Protein AF-R9M3E5-F1 (afdb_monomer_lite)

Radius of gyration: 13.4 Å; chains: 1; bounding box: 32×20×35 Å

Secondary structure (DSSP, 8-state):
-HHHHHHHHIIIIIS---TTT--IIIIIHHHHHHHHT--HHHHHHHHHHHHHHHHH---HHHHHHHH-S---SPPPHHHHHHHHHHHHHHSS-HHHHHHH-GGGT-

Foldseek 3Di:
DVQLLVQLLCVQAVVVDALVPDDCLPRRLVVVCVVVVHDSVVSVVVLQVVLVVVVVPPPPVVCCFQAVDPDPDDDGSSVSSNSSSCCVPVVGHPVVCCVVPVSSHD

pLDDT: mean 88.26, std 10.4, range [53.44, 97.25]

Sequence (106 aa):
MSCAVTVMEKLLLEEKLSVYDIRVTKQIYPEVARQLGDSQANITRNIERAARRCWELKEKKMKEVVIGDPLEEIHTPKDIILYLAVYAHFGISYYEALRKFPECFG

Structure (mmCIF, N/CA/C/O backbone):
data_AF-R9M3E5-F1
#
_entry.id   AF-R9M3E5-F1
#
loop_
_atom_site.group_PDB
_atom_site.id
_atom_site.type_symbol
_atom_site.label_atom_id
_atom_site.label_alt_id
_atom_site.label_comp_id
_atom_site.label_asym_id
_atom_site.label_entity_id
_atom_site.label_seq_id
_atom_site.pdbx_PDB_ins_code
_atom_site.Cart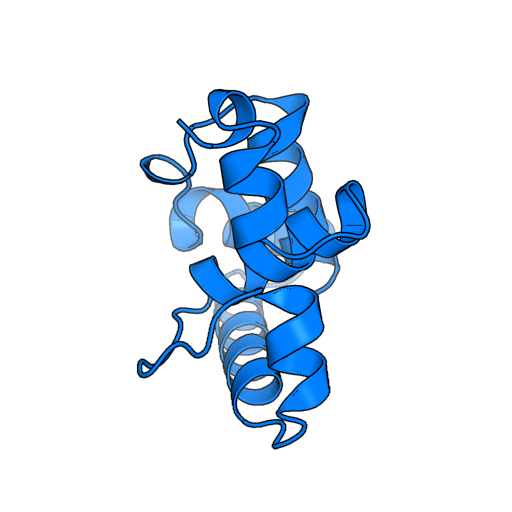n_x
_atom_site.Cartn_y
_atom_site.Cartn_z
_atom_site.occupancy
_atom_site.B_iso_or_equiv
_atom_site.auth_seq_id
_atom_site.auth_comp_id
_atom_site.auth_asym_id
_atom_site.auth_atom_id
_atom_site.pdbx_PDB_model_num
ATOM 1 N N . MET A 1 1 ? -0.252 -6.796 7.029 1.00 87.50 1 MET A N 1
ATOM 2 C CA . MET A 1 1 ? 0.386 -6.211 5.830 1.00 87.50 1 MET A CA 1
ATOM 3 C C . MET A 1 1 ? -0.226 -6.792 4.566 1.00 87.50 1 MET A C 1
ATOM 5 O O . MET A 1 1 ? -0.861 -6.028 3.867 1.00 87.50 1 MET A O 1
ATOM 9 N N . SER A 1 2 ? -0.156 -8.109 4.328 1.00 91.25 2 SER A N 1
ATOM 10 C CA . SER A 1 2 ? -0.774 -8.748 3.145 1.00 91.25 2 SER A CA 1
ATOM 11 C C . SER A 1 2 ? -2.244 -8.348 2.911 1.00 91.25 2 SER A C 1
ATOM 13 O O . SER A 1 2 ? -2.546 -7.856 1.836 1.00 91.25 2 SER A O 1
ATOM 15 N N . CYS A 1 3 ? -3.122 -8.382 3.925 1.00 94.25 3 CYS A N 1
ATOM 16 C CA . CYS A 1 3 ? -4.511 -7.919 3.748 1.00 94.25 3 CYS A CA 1
ATOM 17 C C . CYS A 1 3 ? -4.619 -6.445 3.313 1.00 94.25 3 CYS A C 1
ATOM 19 O O . CYS A 1 3 ? -5.469 -6.100 2.507 1.00 94.25 3 CYS A O 1
ATOM 21 N N . ALA A 1 4 ? -3.748 -5.567 3.821 1.00 96.38 4 ALA A N 1
ATOM 22 C CA . ALA A 1 4 ? -3.751 -4.155 3.435 1.00 96.38 4 ALA A CA 1
ATOM 23 C C . ALA A 1 4 ? -3.316 -3.961 1.975 1.00 96.38 4 ALA A C 1
ATOM 25 O O . ALA A 1 4 ? -3.860 -3.103 1.289 1.00 96.38 4 ALA A O 1
ATOM 26 N N . VAL A 1 5 ? -2.367 -4.783 1.515 1.00 96.06 5 VAL A N 1
ATOM 27 C CA . VAL A 1 5 ? -1.906 -4.832 0.123 1.00 96.06 5 VAL A CA 1
ATOM 28 C C . VAL A 1 5 ? -3.041 -5.271 -0.798 1.00 96.06 5 VAL A C 1
ATOM 30 O O . VAL A 1 5 ? -3.335 -4.565 -1.751 1.00 96.06 5 VAL A O 1
ATOM 33 N N . THR A 1 6 ? -3.751 -6.349 -0.459 1.00 96.62 6 THR A N 1
ATOM 34 C CA . THR A 1 6 ? -4.904 -6.825 -1.242 1.00 96.62 6 THR A CA 1
ATOM 35 C C . THR A 1 6 ? -6.030 -5.792 -1.309 1.00 96.62 6 THR A C 1
ATOM 37 O O . THR A 1 6 ? -6.623 -5.587 -2.362 1.00 96.62 6 THR A O 1
ATOM 40 N N . VAL A 1 7 ? -6.322 -5.094 -0.204 1.00 97.25 7 VAL A N 1
ATOM 41 C CA . VAL A 1 7 ? -7.335 -4.025 -0.220 1.00 97.25 7 VAL A CA 1
ATOM 42 C C . VAL A 1 7 ? -6.885 -2.855 -1.100 1.00 97.25 7 VAL A C 1
ATOM 44 O O . VAL A 1 7 ? -7.692 -2.333 -1.859 1.00 97.25 7 VAL A O 1
ATOM 47 N N . MET A 1 8 ? -5.614 -2.449 -1.035 1.00 96.88 8 MET A N 1
ATOM 48 C CA . MET A 1 8 ? -5.079 -1.399 -1.911 1.00 96.88 8 MET A CA 1
ATOM 49 C C . MET A 1 8 ? -5.147 -1.794 -3.387 1.00 96.88 8 MET A C 1
ATOM 51 O O . MET A 1 8 ? -5.590 -0.991 -4.200 1.00 96.88 8 MET A O 1
ATOM 55 N N . GLU A 1 9 ? -4.740 -3.018 -3.721 1.00 95.19 9 GLU A N 1
ATOM 56 C CA . GLU A 1 9 ? -4.804 -3.564 -5.078 1.00 95.19 9 GLU A CA 1
ATOM 57 C C . GLU A 1 9 ? -6.228 -3.486 -5.637 1.00 95.19 9 GLU A C 1
ATOM 59 O O . GLU A 1 9 ? -6.434 -2.935 -6.716 1.00 95.19 9 GLU A O 1
ATOM 64 N N . LYS A 1 10 ? -7.220 -3.935 -4.859 1.00 95.69 10 LYS A N 1
ATOM 65 C CA . LYS A 1 10 ? -8.637 -3.852 -5.228 1.00 95.69 10 LYS A CA 1
ATOM 66 C C . LYS A 1 10 ? -9.090 -2.415 -5.484 1.00 95.69 10 LYS A C 1
ATOM 68 O O . LYS A 1 10 ? -9.681 -2.134 -6.522 1.00 95.69 10 LYS A O 1
ATOM 73 N N . LEU A 1 11 ? -8.805 -1.499 -4.556 1.00 96.06 11 LEU A N 1
ATOM 74 C CA . LEU A 1 11 ? -9.207 -0.092 -4.679 1.00 96.06 11 LEU A CA 1
ATOM 75 C C . LEU A 1 11 ? -8.601 0.563 -5.927 1.00 96.06 11 LEU A C 1
ATOM 77 O O . LEU A 1 11 ? -9.276 1.313 -6.627 1.00 96.06 11 LEU A O 1
ATOM 81 N N . LEU A 1 12 ? -7.333 0.268 -6.202 1.00 94.00 12 LEU A N 1
ATOM 82 C CA . LEU A 1 12 ? -6.586 0.878 -7.292 1.00 94.00 12 LEU A CA 1
ATOM 83 C C . LEU A 1 12 ? -6.942 0.279 -8.659 1.00 94.00 12 LEU A C 1
ATOM 85 O O . LEU A 1 12 ? -7.175 1.011 -9.612 1.00 94.00 12 LEU A O 1
ATOM 89 N N . LEU A 1 13 ? -6.973 -1.049 -8.772 1.00 89.38 13 LEU A N 1
ATOM 90 C CA . LEU A 1 13 ? -6.973 -1.734 -10.069 1.00 89.38 13 LEU A CA 1
ATOM 91 C C . LEU A 1 13 ? -8.353 -2.255 -10.472 1.00 89.38 13 LEU A C 1
ATOM 93 O O . LEU A 1 13 ? -8.689 -2.247 -11.656 1.00 89.38 13 LEU A O 1
ATOM 97 N N . GLU A 1 14 ? -9.172 -2.664 -9.502 1.00 90.88 14 GLU A N 1
ATOM 98 C CA . GLU A 1 14 ? -10.543 -3.114 -9.765 1.00 90.88 14 GLU A CA 1
ATOM 99 C C . GLU A 1 14 ? -11.528 -1.945 -9.696 1.00 90.88 14 GLU A C 1
ATOM 101 O O . GLU A 1 14 ? -12.319 -1.736 -10.616 1.00 90.88 14 GLU A O 1
ATOM 106 N N . GLU A 1 15 ? -11.463 -1.157 -8.619 1.00 93.50 15 GLU A N 1
ATOM 107 C CA . GLU A 1 15 ? -12.364 -0.018 -8.393 1.00 93.50 15 GLU A CA 1
ATOM 108 C C . GLU A 1 15 ? -11.892 1.263 -9.093 1.00 93.50 15 GLU A C 1
ATOM 110 O O . GLU A 1 15 ? -12.659 2.222 -9.181 1.00 93.50 15 GLU A O 1
ATOM 115 N N . LYS A 1 16 ? -10.666 1.261 -9.639 1.00 91.56 16 LYS A N 1
ATOM 116 C CA . LYS A 1 16 ? -10.074 2.366 -10.412 1.00 91.56 16 LYS A CA 1
ATOM 117 C C . LYS A 1 16 ? -10.105 3.698 -9.669 1.00 91.56 16 LYS A C 1
ATOM 119 O O . LYS A 1 16 ? -10.334 4.749 -10.266 1.00 91.56 16 LYS A O 1
ATOM 124 N N . LEU A 1 17 ? -9.911 3.650 -8.353 1.00 94.38 17 LEU A N 1
ATOM 125 C CA . LEU A 1 17 ? -9.742 4.858 -7.565 1.00 94.38 17 LEU A CA 1
ATOM 126 C C . LEU A 1 17 ? -8.346 5.417 -7.797 1.00 94.38 17 LEU A C 1
ATOM 128 O O . LEU A 1 17 ? -7.356 4.691 -7.701 1.00 94.38 17 LEU A O 1
ATOM 132 N N . SER A 1 18 ? -8.283 6.730 -8.006 1.00 91.81 18 SER A N 1
ATOM 133 C CA . SER A 1 18 ? -7.022 7.455 -8.051 1.00 91.81 18 SER A CA 1
ATOM 134 C C . SER A 1 18 ? -6.202 7.173 -6.795 1.00 91.81 18 SER A C 1
ATOM 136 O O . SER A 1 18 ? -6.723 7.192 -5.668 1.00 91.81 18 SER A O 1
ATOM 138 N N . VAL A 1 19 ? -4.888 6.989 -6.957 1.00 90.19 19 VAL A N 1
ATOM 139 C CA . VAL A 1 19 ? -3.969 6.839 -5.818 1.00 90.19 19 VAL A CA 1
ATOM 140 C C . VAL A 1 19 ? -4.120 8.015 -4.856 1.00 90.19 19 VAL A C 1
ATOM 142 O O . VAL A 1 19 ? -4.007 7.832 -3.641 1.00 90.19 19 VAL A O 1
ATOM 145 N N . TYR A 1 20 ? -4.398 9.219 -5.361 1.00 89.75 20 TYR A N 1
ATOM 146 C CA . TYR A 1 20 ? -4.553 10.429 -4.552 1.00 89.75 20 TYR A CA 1
ATOM 147 C C . TYR A 1 20 ? -5.798 10.391 -3.657 1.00 89.75 20 TYR A C 1
ATOM 149 O O . TYR A 1 20 ? -5.746 10.880 -2.523 1.00 89.75 20 TYR A O 1
ATOM 157 N N . ASP A 1 21 ? -6.861 9.723 -4.100 1.00 92.75 21 ASP A N 1
ATOM 158 C CA . ASP A 1 21 ? -8.130 9.630 -3.374 1.00 92.75 21 ASP A CA 1
ATOM 159 C C . ASP A 1 21 ? -8.137 8.529 -2.309 1.00 92.75 21 ASP A C 1
ATOM 161 O O . ASP A 1 21 ? -8.893 8.605 -1.334 1.00 92.75 21 ASP A O 1
ATOM 165 N N . ILE A 1 22 ? -7.253 7.534 -2.427 1.00 94.06 22 ILE A N 1
ATOM 166 C CA . ILE A 1 22 ? -7.168 6.440 -1.457 1.00 94.06 22 ILE A CA 1
ATOM 167 C C . ILE A 1 22 ? -6.597 6.941 -0.124 1.00 94.06 22 ILE A C 1
ATOM 169 O O . ILE A 1 22 ? -5.435 7.357 -0.008 1.00 94.06 22 ILE A O 1
ATOM 173 N N . ARG A 1 23 ? -7.400 6.834 0.938 1.00 94.50 23 ARG A N 1
ATOM 174 C CA . ARG A 1 23 ? -7.018 7.179 2.315 1.00 94.50 23 ARG A CA 1
ATOM 175 C C . ARG A 1 23 ? -6.939 5.925 3.178 1.00 94.50 23 ARG A C 1
ATOM 177 O O . ARG A 1 23 ? -7.962 5.358 3.566 1.00 94.50 23 ARG A O 1
ATOM 184 N N . VAL A 1 24 ? -5.721 5.543 3.575 1.00 92.88 24 VAL A N 1
ATOM 185 C CA . VAL A 1 24 ? -5.470 4.336 4.392 1.00 92.88 24 VAL A CA 1
ATOM 186 C C . VAL A 1 24 ? -6.310 4.291 5.673 1.00 92.88 24 VAL A C 1
ATOM 188 O O . VAL A 1 24 ? -6.857 3.249 6.013 1.00 92.88 24 VAL A O 1
ATOM 191 N N . THR A 1 25 ? -6.500 5.430 6.342 1.00 93.44 25 THR A N 1
ATOM 192 C CA . THR A 1 25 ? -7.254 5.528 7.602 1.00 93.44 25 THR A CA 1
ATOM 193 C C . THR A 1 25 ? -8.767 5.397 7.438 1.00 93.44 25 THR A C 1
ATOM 195 O O . THR A 1 25 ? -9.459 5.145 8.425 1.00 93.44 25 THR A O 1
ATOM 198 N N . LYS A 1 26 ? -9.293 5.588 6.222 1.00 93.88 26 LYS A N 1
ATOM 199 C CA . LYS A 1 26 ? -10.734 5.585 5.933 1.00 93.88 26 LYS A CA 1
ATOM 200 C C . LYS A 1 26 ? -11.191 4.347 5.177 1.00 93.88 26 LYS A C 1
ATOM 202 O O . LYS A 1 26 ? -12.307 3.905 5.408 1.00 93.88 26 LYS A O 1
ATOM 207 N N . GLN A 1 27 ? -10.346 3.800 4.309 1.00 95.38 27 GLN A N 1
ATOM 208 C CA . GLN A 1 27 ? -10.714 2.673 3.450 1.00 95.38 27 GLN A CA 1
ATOM 209 C C . GLN A 1 27 ? -9.965 1.399 3.844 1.00 95.38 27 GLN A C 1
ATOM 211 O O . GLN A 1 27 ? -10.585 0.364 4.046 1.00 95.38 27 GLN A O 1
ATOM 216 N N . ILE A 1 28 ? -8.645 1.471 4.040 1.00 96.31 28 ILE A N 1
ATOM 217 C CA . ILE A 1 28 ? -7.827 0.263 4.221 1.00 96.31 28 ILE A CA 1
ATOM 218 C C . ILE A 1 28 ? -7.877 -0.252 5.664 1.00 96.31 28 ILE A C 1
ATOM 220 O O . ILE A 1 28 ? -8.197 -1.415 5.890 1.00 96.31 28 ILE A O 1
ATOM 224 N N . TYR A 1 29 ? -7.57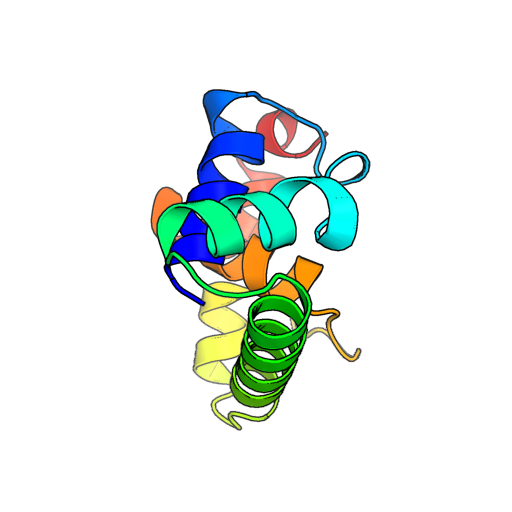7 0.581 6.665 1.00 96.19 29 TYR A N 1
ATOM 225 C CA . TYR A 1 29 ? -7.516 0.123 8.060 1.00 96.19 29 TYR A CA 1
ATOM 226 C C . TYR A 1 29 ? -8.859 -0.402 8.586 1.00 96.19 29 TYR A C 1
ATOM 228 O O . TYR A 1 29 ? -8.841 -1.454 9.230 1.00 96.19 29 TYR A O 1
ATOM 236 N N . PRO A 1 30 ? -10.010 0.254 8.323 1.00 96.94 30 PRO A N 1
ATOM 237 C CA . PRO A 1 30 ? -11.307 -0.284 8.729 1.00 96.94 30 PRO A CA 1
ATOM 238 C C . PRO A 1 30 ? -11.632 -1.619 8.053 1.00 96.94 30 PRO A C 1
ATOM 240 O O . PRO A 1 30 ? -12.098 -2.540 8.719 1.00 96.94 30 PRO A O 1
ATOM 243 N N . GLU A 1 31 ? -11.342 -1.755 6.757 1.00 96.94 31 GLU A N 1
ATOM 244 C CA . GLU A 1 31 ? -11.637 -2.982 6.017 1.00 96.94 31 GLU A CA 1
ATOM 245 C C . GLU A 1 31 ? -10.763 -4.153 6.482 1.00 96.94 31 GLU A C 1
ATOM 247 O O . GLU A 1 31 ? -11.266 -5.247 6.729 1.00 96.94 31 GLU A O 1
ATOM 252 N N . VAL A 1 32 ? -9.469 -3.921 6.715 1.00 97.06 32 VAL A N 1
ATOM 253 C CA . VAL A 1 32 ? -8.573 -4.946 7.273 1.00 97.06 32 VAL A CA 1
ATOM 254 C C . VAL A 1 32 ? -8.994 -5.343 8.694 1.00 97.06 32 VAL A C 1
ATOM 256 O O . VAL A 1 32 ? -8.957 -6.524 9.033 1.00 97.06 32 VAL A O 1
ATOM 259 N N . ALA A 1 33 ? -9.424 -4.387 9.524 1.00 97.12 33 ALA A N 1
ATOM 260 C CA . ALA A 1 33 ? -9.957 -4.665 10.861 1.00 97.12 33 ALA A CA 1
ATOM 261 C C . ALA A 1 33 ? -11.205 -5.549 10.808 1.00 97.12 33 ALA A C 1
ATOM 263 O O . ALA A 1 33 ? -11.288 -6.542 11.532 1.00 97.12 33 ALA A O 1
ATOM 264 N N . ARG A 1 34 ? -12.122 -5.249 9.884 1.00 96.62 34 ARG A N 1
ATOM 265 C CA . ARG A 1 34 ? -13.317 -6.056 9.629 1.00 96.62 34 ARG A CA 1
ATOM 266 C C . ARG A 1 34 ? -12.968 -7.476 9.172 1.00 96.62 34 ARG A C 1
ATOM 268 O O . ARG A 1 34 ? -13.552 -8.425 9.684 1.00 96.62 34 ARG A O 1
ATOM 275 N N . GLN A 1 35 ? -12.026 -7.631 8.240 1.00 95.69 35 GLN A N 1
ATOM 276 C CA . GLN A 1 35 ? -11.610 -8.941 7.717 1.00 95.69 35 GLN A CA 1
ATOM 277 C C . GLN A 1 35 ? -10.936 -9.822 8.776 1.00 95.69 35 GLN A C 1
ATOM 279 O O . GLN A 1 35 ? -11.122 -11.036 8.770 1.00 95.69 35 GLN A O 1
ATOM 284 N N . LEU A 1 36 ? -10.154 -9.221 9.677 1.00 95.25 36 LEU A N 1
ATOM 285 C CA . LEU A 1 36 ? -9.390 -9.947 10.696 1.00 95.25 36 LEU A CA 1
ATOM 286 C C . LEU A 1 36 ? -10.119 -10.081 12.040 1.00 95.25 36 LEU A C 1
ATOM 288 O O . LEU A 1 36 ? -9.610 -10.761 12.928 1.00 95.25 36 LEU A O 1
ATOM 292 N N . GLY A 1 37 ? -11.282 -9.445 12.207 1.00 96.06 37 GLY A N 1
ATOM 293 C CA . GLY A 1 37 ? -12.019 -9.452 13.472 1.00 96.06 37 GLY A CA 1
ATOM 294 C C . GLY A 1 37 ? -11.267 -8.767 14.621 1.00 96.06 37 GLY A C 1
ATOM 295 O O . GLY A 1 37 ? -11.409 -9.176 15.770 1.00 96.06 37 GLY A O 1
ATOM 296 N N . ASP A 1 38 ? -10.454 -7.748 14.323 1.00 95.69 38 ASP A N 1
ATOM 297 C CA . ASP A 1 38 ? -9.642 -7.007 15.303 1.00 95.69 38 ASP A CA 1
ATOM 298 C C . ASP A 1 38 ? -10.043 -5.520 15.324 1.00 95.69 38 ASP A C 1
ATOM 300 O O . ASP A 1 38 ? -10.748 -5.018 14.449 1.00 95.69 38 ASP A O 1
ATOM 304 N N . SER A 1 39 ? -9.595 -4.781 16.335 1.00 95.75 39 SER A N 1
ATOM 305 C CA . SER A 1 39 ? -9.835 -3.345 16.440 1.00 95.75 39 SER A CA 1
ATOM 306 C C . SER A 1 39 ? -9.036 -2.553 15.402 1.00 95.75 39 SER A C 1
ATOM 308 O O . SER A 1 39 ? -7.860 -2.820 15.134 1.00 95.75 39 SER A O 1
ATOM 310 N N . GLN A 1 40 ? -9.636 -1.480 14.883 1.00 92.94 40 GLN A N 1
ATOM 311 C CA . GLN A 1 40 ? -8.957 -0.573 13.955 1.00 92.94 40 GLN A CA 1
ATOM 312 C C . GLN A 1 40 ? -7.676 0.034 14.555 1.00 92.94 40 GLN A C 1
ATOM 314 O O . GLN A 1 40 ? -6.698 0.243 13.836 1.00 92.94 40 GLN A O 1
ATOM 319 N N . ALA A 1 41 ? -7.641 0.276 15.870 1.00 94.81 41 ALA A N 1
ATOM 320 C CA . ALA A 1 41 ? -6.455 0.779 16.563 1.00 94.81 41 ALA A CA 1
ATOM 321 C C . ALA A 1 41 ? -5.296 -0.234 16.542 1.00 94.81 41 ALA A C 1
ATOM 323 O O . ALA A 1 41 ? -4.150 0.138 16.269 1.00 94.81 41 ALA A O 1
ATOM 324 N N . ASN A 1 42 ? -5.582 -1.521 16.770 1.00 95.81 42 ASN A N 1
ATOM 325 C CA . ASN A 1 42 ? -4.580 -2.581 16.650 1.00 95.81 42 ASN A CA 1
ATOM 326 C C . ASN A 1 42 ? -4.079 -2.716 15.216 1.00 95.81 42 ASN A C 1
ATOM 328 O O . ASN A 1 42 ? -2.865 -2.741 14.999 1.00 95.81 42 ASN A O 1
ATOM 332 N N . ILE A 1 43 ? -4.990 -2.737 14.243 1.00 96.25 43 ILE A N 1
ATOM 333 C CA . ILE A 1 43 ? -4.643 -2.847 12.824 1.00 96.25 43 ILE A CA 1
ATOM 334 C C . ILE A 1 43 ? -3.774 -1.685 12.361 1.00 96.25 43 ILE A C 1
ATOM 336 O O . ILE A 1 43 ? -2.731 -1.928 11.756 1.00 96.25 43 ILE A O 1
ATOM 340 N N . THR A 1 44 ? -4.144 -0.451 12.702 1.00 94.44 44 THR A N 1
ATOM 341 C CA . THR A 1 44 ? -3.370 0.752 12.361 1.00 94.44 44 THR A CA 1
ATOM 342 C C . THR A 1 44 ? -1.931 0.614 12.852 1.00 94.44 44 THR A C 1
ATOM 344 O O . THR A 1 44 ? -0.993 0.604 12.057 1.00 94.44 44 THR A O 1
ATOM 347 N N . ARG A 1 45 ? -1.752 0.365 14.153 1.00 95.38 45 ARG A N 1
ATOM 348 C CA . ARG A 1 45 ? -0.432 0.204 14.776 1.00 95.38 45 ARG A CA 1
ATOM 349 C C . ARG A 1 45 ? 0.371 -0.956 14.181 1.00 95.38 45 ARG A C 1
ATOM 351 O O . ARG A 1 45 ? 1.589 -0.860 14.027 1.00 95.38 45 ARG A O 1
ATOM 358 N N . ASN A 1 46 ? -0.285 -2.073 13.873 1.00 94.62 46 ASN A N 1
ATOM 359 C CA . ASN A 1 46 ? 0.369 -3.244 13.298 1.00 94.62 46 ASN A CA 1
ATOM 360 C C . ASN A 1 46 ? 0.834 -2.986 11.859 1.00 94.62 46 ASN A C 1
ATOM 362 O O . ASN A 1 46 ? 1.951 -3.374 11.511 1.00 94.62 46 ASN A O 1
ATOM 366 N N . ILE A 1 47 ? 0.010 -2.325 11.041 1.00 94.12 47 ILE A N 1
ATOM 367 C CA . ILE A 1 47 ? 0.352 -1.956 9.664 1.00 94.12 47 ILE A CA 1
ATOM 368 C C . ILE A 1 47 ? 1.471 -0.919 9.651 1.00 94.12 47 ILE A C 1
ATOM 370 O O . ILE A 1 47 ? 2.451 -1.128 8.946 1.00 94.12 47 ILE A O 1
ATOM 374 N N . GLU A 1 48 ? 1.384 0.137 10.460 1.00 93.50 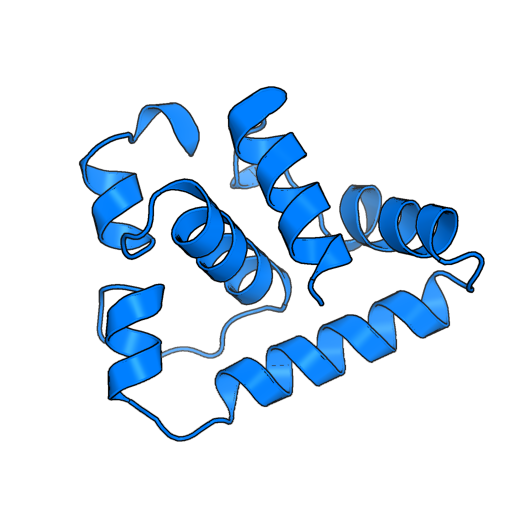48 GLU A N 1
ATOM 375 C CA . GLU A 1 48 ? 2.421 1.174 10.547 1.00 93.50 48 GLU A CA 1
ATOM 376 C C . GLU A 1 48 ? 3.777 0.592 10.946 1.00 93.50 48 GLU A C 1
ATOM 378 O O . GLU A 1 48 ? 4.793 0.851 10.297 1.00 93.50 48 GLU A O 1
ATOM 383 N N . ARG A 1 49 ? 3.798 -0.271 11.969 1.00 92.75 49 ARG A N 1
ATOM 384 C CA . ARG A 1 49 ? 5.021 -0.964 12.392 1.00 92.75 49 ARG A CA 1
ATOM 385 C C . ARG A 1 49 ? 5.569 -1.874 11.295 1.00 92.75 49 ARG A C 1
ATOM 387 O O . ARG A 1 49 ? 6.782 -1.955 11.122 1.00 92.75 49 ARG A O 1
ATOM 394 N N . ALA A 1 50 ? 4.702 -2.582 10.579 1.00 91.31 50 ALA A N 1
ATOM 395 C CA . ALA A 1 50 ? 5.123 -3.446 9.484 1.00 91.31 50 ALA A CA 1
ATOM 396 C C . ALA A 1 50 ? 5.649 -2.637 8.287 1.00 91.31 50 ALA A C 1
ATOM 398 O O . ALA A 1 50 ? 6.696 -2.991 7.761 1.00 91.31 50 ALA A O 1
ATOM 399 N N . ALA A 1 51 ? 5.003 -1.529 7.914 1.00 89.50 51 ALA A N 1
ATOM 400 C CA . ALA A 1 51 ? 5.460 -0.644 6.841 1.00 89.50 51 ALA A CA 1
ATOM 401 C C . ALA A 1 51 ? 6.833 -0.047 7.164 1.00 89.50 51 ALA A C 1
ATOM 403 O O . ALA A 1 51 ? 7.745 -0.097 6.342 1.00 89.50 51 ALA A O 1
ATOM 404 N N . ARG A 1 52 ? 7.007 0.422 8.406 1.00 88.00 52 ARG A N 1
ATOM 405 C CA . ARG A 1 52 ? 8.300 0.883 8.919 1.00 88.00 52 ARG A CA 1
ATOM 406 C C . ARG A 1 52 ? 9.372 -0.198 8.801 1.00 88.00 52 ARG A C 1
ATOM 408 O O . ARG A 1 52 ? 10.452 0.086 8.303 1.00 88.00 52 ARG A O 1
ATOM 415 N N . ARG A 1 53 ? 9.077 -1.442 9.192 1.00 87.19 53 ARG A N 1
ATOM 416 C CA . ARG A 1 53 ? 10.026 -2.560 9.045 1.00 87.19 53 ARG A CA 1
ATOM 417 C C . ARG A 1 53 ? 10.364 -2.844 7.586 1.00 87.19 53 ARG A C 1
ATOM 419 O O . ARG A 1 53 ? 11.535 -3.016 7.282 1.00 87.19 53 ARG A O 1
ATOM 426 N N . CYS A 1 54 ? 9.373 -2.860 6.692 1.00 84.12 54 CYS A N 1
ATOM 427 C CA . CYS A 1 54 ? 9.603 -3.011 5.252 1.00 84.12 54 CYS A CA 1
ATOM 428 C C . CYS A 1 54 ? 10.572 -1.944 4.729 1.00 84.12 54 CYS A C 1
ATOM 430 O O . CYS A 1 54 ? 11.442 -2.249 3.919 1.00 84.12 54 CYS A O 1
ATOM 432 N N . TRP A 1 55 ? 10.464 -0.716 5.237 1.00 79.81 55 TRP A N 1
ATOM 433 C CA . TRP A 1 55 ? 11.389 0.356 4.897 1.00 79.81 55 TRP A CA 1
ATOM 434 C C . TRP A 1 55 ? 12.771 0.213 5.551 1.00 79.81 55 TRP A C 1
ATOM 436 O O . TRP A 1 55 ? 13.785 0.486 4.914 1.00 79.81 55 TRP A O 1
ATOM 446 N N . GLU A 1 56 ? 12.848 -0.206 6.810 1.00 80.88 56 GLU A N 1
ATOM 447 C CA . GLU A 1 56 ? 14.110 -0.345 7.551 1.00 80.88 56 GLU A CA 1
ATOM 448 C C . GLU A 1 56 ? 14.969 -1.527 7.070 1.00 80.88 56 GLU A C 1
ATOM 450 O O . GLU A 1 56 ? 16.178 -1.546 7.323 1.00 80.88 56 GLU A O 1
ATOM 455 N N . LEU A 1 57 ? 14.387 -2.496 6.351 1.00 74.00 57 LEU A N 1
ATOM 456 C CA . LEU A 1 57 ? 15.148 -3.567 5.711 1.00 74.00 57 LEU A CA 1
ATOM 457 C C . LEU A 1 57 ? 16.197 -2.965 4.761 1.00 74.00 57 LEU A C 1
ATOM 459 O O . LEU A 1 57 ? 15.887 -2.298 3.774 1.00 74.00 57 LEU A O 1
ATOM 463 N N . LYS A 1 58 ? 17.473 -3.207 5.083 1.00 61.28 58 LYS A N 1
ATOM 464 C CA . LYS A 1 58 ? 18.645 -2.623 4.407 1.00 61.28 58 LYS A CA 1
ATOM 465 C C . LYS A 1 58 ? 18.940 -3.218 3.026 1.00 61.28 58 LYS A C 1
ATOM 467 O O . LYS A 1 58 ? 19.958 -2.881 2.424 1.00 61.28 58 LYS A O 1
ATOM 472 N N . GLU A 1 59 ? 18.085 -4.093 2.507 1.00 73.19 59 GLU A N 1
ATOM 473 C CA . GLU A 1 59 ? 18.274 -4.685 1.185 1.00 73.19 59 GLU A CA 1
ATOM 474 C C . GLU A 1 59 ? 17.923 -3.674 0.095 1.00 73.19 59 GLU A C 1
ATOM 476 O O . GLU A 1 59 ? 16.820 -3.655 -0.450 1.00 73.19 59 GLU A O 1
ATOM 481 N N . LYS A 1 60 ? 18.901 -2.826 -0.236 1.00 69.44 60 LYS A N 1
ATOM 482 C CA . LYS A 1 60 ? 18.819 -1.830 -1.311 1.00 69.44 60 LYS A CA 1
ATOM 483 C C . LYS A 1 60 ? 18.256 -2.429 -2.608 1.00 69.44 60 LYS A C 1
ATOM 485 O O . LYS A 1 60 ? 17.375 -1.841 -3.220 1.00 69.44 60 LYS A O 1
ATOM 490 N N . LYS A 1 61 ? 18.680 -3.652 -2.944 1.00 68.62 61 LYS A N 1
ATOM 491 C CA . LYS A 1 61 ? 18.221 -4.395 -4.123 1.00 68.62 61 LYS A CA 1
ATOM 492 C C . LYS A 1 61 ? 16.717 -4.696 -4.101 1.00 68.62 61 LYS A C 1
ATOM 494 O O . LYS A 1 61 ? 16.070 -4.603 -5.134 1.00 68.62 61 LYS A O 1
ATOM 499 N N . MET A 1 62 ? 16.143 -5.029 -2.943 1.00 72.88 62 MET A N 1
ATOM 500 C CA . MET A 1 62 ? 14.700 -5.274 -2.822 1.00 72.88 62 MET A CA 1
ATOM 501 C C . MET A 1 62 ? 13.907 -3.982 -3.033 1.00 72.88 62 MET A C 1
ATOM 503 O O . MET A 1 62 ? 12.896 -3.975 -3.731 1.00 72.88 62 MET A O 1
ATOM 507 N N . LYS A 1 63 ? 14.393 -2.870 -2.471 1.00 75.44 63 LYS A N 1
ATOM 508 C CA . LYS A 1 63 ? 13.772 -1.555 -2.665 1.00 75.44 63 LYS A CA 1
ATOM 509 C C . LYS A 1 63 ? 13.801 -1.134 -4.129 1.00 75.44 63 LYS A C 1
ATOM 511 O O . LYS A 1 63 ? 12.777 -0.715 -4.642 1.00 75.44 63 LYS A O 1
ATOM 516 N N . GLU A 1 64 ? 14.930 -1.309 -4.810 1.00 77.44 64 GLU A N 1
ATOM 517 C CA . GLU A 1 64 ? 15.045 -1.033 -6.247 1.00 77.44 64 GLU A CA 1
ATOM 518 C C . GLU A 1 64 ? 14.067 -1.885 -7.071 1.00 77.44 64 GLU A C 1
ATOM 520 O O . GLU A 1 64 ? 13.389 -1.350 -7.939 1.00 77.44 64 GLU A O 1
ATOM 525 N N . VAL A 1 65 ? 13.930 -3.180 -6.763 1.00 79.62 65 VAL A N 1
ATOM 526 C CA . VAL A 1 65 ? 13.017 -4.092 -7.479 1.00 79.62 65 VAL A CA 1
ATOM 527 C C . VAL A 1 65 ? 11.544 -3.721 -7.288 1.00 79.62 65 VAL A C 1
ATOM 529 O O . VAL A 1 65 ? 10.765 -3.803 -8.233 1.00 79.62 65 VAL A O 1
ATOM 532 N N . VAL A 1 66 ? 11.149 -3.314 -6.082 1.00 77.56 66 VAL A N 1
ATOM 533 C CA . VAL A 1 66 ? 9.741 -3.026 -5.763 1.00 77.56 66 VAL A CA 1
ATOM 534 C C . VAL A 1 66 ? 9.356 -1.584 -6.119 1.00 77.56 66 VAL A C 1
ATOM 536 O O . VAL A 1 66 ? 8.246 -1.332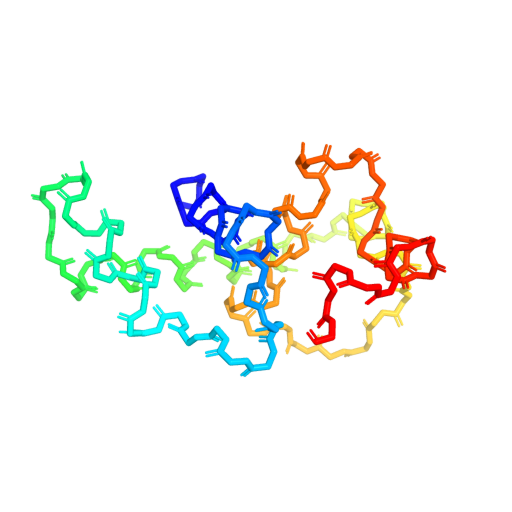 -6.582 1.00 77.56 66 VAL A O 1
ATOM 539 N N . ILE A 1 67 ? 10.266 -0.626 -5.936 1.00 82.62 67 ILE A N 1
ATOM 540 C CA . ILE A 1 67 ? 9.997 0.808 -6.117 1.00 82.62 67 ILE A CA 1
ATOM 541 C C . ILE A 1 67 ? 10.382 1.266 -7.527 1.00 82.62 67 ILE A C 1
ATOM 543 O O . ILE A 1 67 ? 9.561 1.874 -8.210 1.00 82.62 67 ILE A O 1
ATOM 547 N N . GLY A 1 68 ? 11.588 0.918 -7.993 1.00 69.94 68 GLY A N 1
ATOM 548 C CA . GLY A 1 68 ? 12.069 1.225 -9.346 1.00 69.94 68 GLY A CA 1
ATOM 549 C C . GLY A 1 68 ? 12.888 2.511 -9.499 1.00 69.94 68 GLY A C 1
ATOM 550 O O . GLY A 1 68 ? 13.270 2.825 -10.622 1.00 69.94 68 GLY A O 1
ATOM 551 N N . ASP A 1 69 ? 13.169 3.241 -8.413 1.00 67.19 69 ASP A N 1
ATOM 552 C CA . ASP A 1 69 ? 13.974 4.478 -8.415 1.00 67.19 69 ASP A CA 1
ATOM 553 C C . ASP A 1 69 ? 14.733 4.623 -7.072 1.00 67.19 69 ASP A C 1
ATOM 555 O O . ASP A 1 69 ? 14.184 4.223 -6.034 1.00 67.19 69 ASP A O 1
ATOM 559 N N . PRO A 1 70 ? 15.982 5.137 -7.024 1.00 56.19 70 PRO A N 1
ATOM 560 C CA . PRO A 1 70 ? 16.627 5.583 -5.786 1.00 56.19 70 PRO A CA 1
ATOM 561 C C . PRO A 1 70 ? 15.858 6.738 -5.127 1.00 56.19 70 PRO A C 1
ATOM 563 O O . PRO A 1 70 ? 16.176 7.909 -5.299 1.00 56.19 70 PRO A O 1
ATOM 566 N N . LEU A 1 71 ? 14.844 6.405 -4.333 1.00 58.12 71 LEU A N 1
ATOM 567 C CA . LEU A 1 71 ? 14.107 7.385 -3.540 1.00 58.12 71 LEU A CA 1
ATOM 568 C C . LEU A 1 71 ? 14.882 7.774 -2.272 1.00 58.12 71 LEU A C 1
ATOM 570 O O . LEU A 1 71 ? 15.321 6.909 -1.509 1.00 58.12 71 LEU A O 1
ATOM 574 N N . GLU A 1 72 ? 15.028 9.083 -2.049 1.00 53.44 72 GLU A N 1
ATOM 575 C CA . GLU A 1 72 ? 15.766 9.665 -0.916 1.00 53.44 72 GLU A CA 1
ATOM 576 C C . GLU A 1 72 ? 14.928 9.828 0.369 1.00 53.44 72 GLU A C 1
ATOM 578 O O . GLU A 1 72 ? 15.497 10.073 1.432 1.00 53.44 72 GLU A O 1
ATOM 583 N N . GLU A 1 73 ? 13.602 9.644 0.331 1.00 63.22 73 GLU A N 1
ATOM 584 C CA . GLU A 1 73 ? 12.721 10.001 1.455 1.00 63.22 73 GLU A CA 1
ATOM 585 C C . GLU A 1 73 ? 11.979 8.838 2.131 1.00 63.22 73 GLU A C 1
ATOM 587 O O . GLU A 1 73 ? 11.775 7.754 1.586 1.00 63.22 73 GLU A O 1
ATOM 592 N N . ILE A 1 74 ? 11.582 9.085 3.384 1.00 57.19 74 ILE A N 1
ATOM 593 C CA . ILE A 1 74 ? 10.826 8.157 4.228 1.00 57.19 74 ILE A CA 1
ATOM 594 C C . ILE A 1 74 ? 9.420 7.975 3.649 1.00 57.19 74 ILE A C 1
ATOM 596 O O . ILE A 1 74 ? 8.617 8.904 3.637 1.00 57.19 74 ILE A O 1
ATOM 600 N N . HIS A 1 75 ? 9.093 6.746 3.259 1.00 68.81 75 HIS A N 1
ATOM 601 C CA . HIS A 1 75 ? 7.761 6.400 2.775 1.00 68.81 75 HIS A CA 1
ATOM 602 C C . HIS A 1 75 ? 6.731 6.265 3.889 1.00 68.81 75 HIS A C 1
ATOM 604 O O . HIS A 1 75 ? 6.964 5.628 4.925 1.00 68.81 75 HIS A O 1
ATOM 610 N N . THR A 1 76 ? 5.550 6.828 3.642 1.00 87.69 76 THR A N 1
ATOM 611 C CA . THR A 1 76 ? 4.389 6.638 4.505 1.00 87.69 76 THR A CA 1
ATOM 612 C C . THR A 1 76 ? 3.904 5.184 4.417 1.00 87.69 76 THR A C 1
ATOM 614 O O . THR A 1 76 ? 4.179 4.487 3.435 1.00 87.69 76 THR A O 1
ATOM 617 N N . PRO A 1 77 ? 3.126 4.687 5.397 1.00 90.38 77 PRO A N 1
ATOM 618 C CA . PRO A 1 77 ? 2.498 3.372 5.286 1.00 90.38 77 PRO A CA 1
ATOM 619 C C . PRO A 1 77 ? 1.691 3.193 3.996 1.00 90.38 77 PRO A C 1
ATOM 621 O O . PRO A 1 77 ? 1.665 2.094 3.453 1.00 90.38 77 PRO A O 1
ATOM 624 N N . LYS A 1 78 ? 1.070 4.268 3.488 1.00 92.31 78 LYS A N 1
ATOM 625 C CA . LYS A 1 78 ? 0.331 4.258 2.222 1.00 92.31 78 LYS A CA 1
ATOM 626 C C . LYS A 1 78 ? 1.238 3.898 1.050 1.00 92.31 78 LYS A C 1
ATOM 628 O O . LYS A 1 78 ? 0.875 3.012 0.286 1.00 92.31 78 LYS A O 1
ATOM 633 N N . ASP A 1 79 ? 2.400 4.533 0.945 1.00 90.69 79 ASP A N 1
ATOM 634 C CA . ASP A 1 79 ? 3.321 4.317 -0.176 1.00 90.69 79 ASP A CA 1
ATOM 635 C C . ASP A 1 79 ? 3.867 2.889 -0.159 1.00 90.69 79 ASP A C 1
ATOM 637 O O . ASP A 1 79 ? 3.862 2.207 -1.177 1.00 90.69 79 ASP A O 1
ATOM 641 N N . ILE A 1 80 ? 4.243 2.380 1.021 1.00 91.25 80 ILE A N 1
ATOM 642 C CA . ILE A 1 80 ? 4.701 0.990 1.157 1.00 91.25 80 ILE A CA 1
ATOM 643 C C . ILE A 1 80 ? 3.613 0.004 0.721 1.00 91.25 80 ILE A C 1
ATOM 645 O O . ILE A 1 80 ? 3.899 -0.955 0.006 1.00 91.25 80 ILE A O 1
ATOM 649 N N . ILE A 1 81 ? 2.365 0.229 1.135 1.00 94.12 81 ILE A N 1
ATOM 650 C CA . ILE A 1 81 ? 1.241 -0.622 0.733 1.00 94.12 81 ILE A CA 1
ATOM 651 C C . ILE A 1 81 ? 1.009 -0.528 -0.782 1.00 94.12 81 ILE A C 1
ATOM 653 O O . ILE A 1 81 ? 0.809 -1.562 -1.415 1.00 94.12 81 ILE A O 1
ATOM 657 N N . LEU A 1 82 ? 1.064 0.676 -1.359 1.00 93.31 82 LEU A N 1
ATOM 658 C CA . LEU A 1 82 ? 0.913 0.915 -2.795 1.00 93.31 82 LEU A CA 1
ATOM 659 C C . LEU A 1 82 ? 1.973 0.165 -3.603 1.00 93.31 82 LEU A C 1
ATOM 661 O O . LEU A 1 82 ? 1.628 -0.595 -4.502 1.00 93.31 82 LEU A O 1
ATOM 665 N N . TYR A 1 83 ? 3.251 0.332 -3.267 1.00 91.62 83 TYR A N 1
ATOM 666 C CA . TYR A 1 83 ? 4.342 -0.305 -4.006 1.00 91.62 83 TYR A CA 1
ATOM 667 C C . TYR A 1 83 ? 4.243 -1.828 -3.952 1.00 91.62 83 TYR A C 1
ATOM 669 O O . TYR A 1 83 ? 4.419 -2.499 -4.966 1.00 91.62 83 TYR A O 1
ATOM 677 N N . LEU A 1 84 ? 3.901 -2.375 -2.783 1.00 91.88 84 LEU A N 1
ATOM 678 C CA . LEU A 1 84 ? 3.687 -3.810 -2.632 1.00 91.88 84 LEU A CA 1
ATOM 679 C C . LEU A 1 84 ? 2.471 -4.303 -3.424 1.00 91.88 84 LEU A C 1
ATOM 681 O O . LEU A 1 84 ? 2.549 -5.386 -3.990 1.00 91.88 84 LEU A O 1
ATOM 685 N N . ALA A 1 85 ? 1.378 -3.537 -3.486 1.00 94.31 85 ALA A N 1
ATOM 686 C CA . ALA A 1 85 ? 0.186 -3.903 -4.258 1.00 94.31 85 ALA A CA 1
ATOM 687 C C . ALA A 1 85 ? 0.482 -3.942 -5.757 1.00 94.31 85 ALA A C 1
ATOM 689 O O . ALA A 1 85 ? 0.144 -4.903 -6.441 1.00 94.31 85 ALA A O 1
ATOM 690 N N . VAL A 1 86 ? 1.197 -2.935 -6.250 1.00 93.81 86 VAL A N 1
ATOM 691 C CA . VAL A 1 86 ? 1.588 -2.840 -7.658 1.00 93.81 86 VAL A CA 1
ATOM 692 C C . VAL A 1 86 ? 2.551 -3.955 -8.037 1.00 93.81 86 VAL A C 1
ATOM 694 O O . VAL A 1 86 ? 2.345 -4.625 -9.047 1.00 93.81 86 VAL A O 1
ATOM 697 N N . TYR A 1 87 ? 3.554 -4.210 -7.197 1.00 92.38 87 TYR A N 1
ATOM 698 C CA . TYR A 1 87 ? 4.487 -5.307 -7.423 1.00 92.38 87 TYR A CA 1
ATOM 699 C C . TYR A 1 87 ? 3.794 -6.675 -7.366 1.00 92.38 87 TYR A C 1
ATOM 701 O O . TYR A 1 87 ? 4.069 -7.529 -8.204 1.00 92.38 87 TYR A O 1
ATOM 709 N N . ALA A 1 88 ? 2.873 -6.884 -6.420 1.00 92.00 88 ALA A N 1
ATOM 710 C CA . ALA A 1 88 ? 2.110 -8.128 -6.315 1.00 92.00 88 ALA A CA 1
ATOM 711 C C . ALA A 1 88 ? 1.226 -8.379 -7.547 1.00 92.00 88 ALA A C 1
ATOM 713 O O . ALA A 1 88 ? 1.108 -9.527 -7.970 1.00 92.00 88 ALA A O 1
ATOM 714 N N . HIS A 1 89 ? 0.652 -7.323 -8.131 1.00 93.69 89 HIS A N 1
ATOM 715 C CA . HIS A 1 89 ? -0.237 -7.434 -9.283 1.00 93.69 89 HIS A CA 1
ATOM 716 C C . HIS A 1 89 ? 0.508 -7.563 -10.618 1.00 93.69 89 HIS A C 1
ATOM 718 O O . HIS A 1 89 ? 0.250 -8.477 -11.398 1.00 93.69 89 HIS A O 1
ATOM 724 N N . PHE A 1 90 ? 1.436 -6.645 -10.904 1.00 92.38 90 PHE A N 1
ATOM 725 C CA . PHE A 1 90 ? 2.091 -6.563 -12.214 1.00 92.38 90 PHE A CA 1
ATOM 726 C C . PHE A 1 90 ? 3.432 -7.306 -12.283 1.00 92.38 90 PHE A C 1
ATOM 728 O O . PHE A 1 90 ? 3.960 -7.509 -13.376 1.00 92.38 90 PHE A O 1
ATOM 735 N N . GLY A 1 91 ? 4.026 -7.666 -11.140 1.00 93.50 91 GLY A N 1
ATOM 736 C CA . GLY A 1 91 ? 5.364 -8.264 -11.073 1.00 93.50 91 GLY A CA 1
ATOM 737 C C . GLY A 1 91 ? 6.508 -7.309 -11.438 1.00 93.50 91 GLY A C 1
ATOM 738 O O . GLY A 1 91 ? 7.642 -7.751 -11.612 1.00 93.50 91 GLY A O 1
ATOM 739 N N . ILE A 1 92 ? 6.220 -6.011 -11.569 1.00 93.19 92 ILE A N 1
ATOM 740 C CA . ILE A 1 92 ? 7.184 -4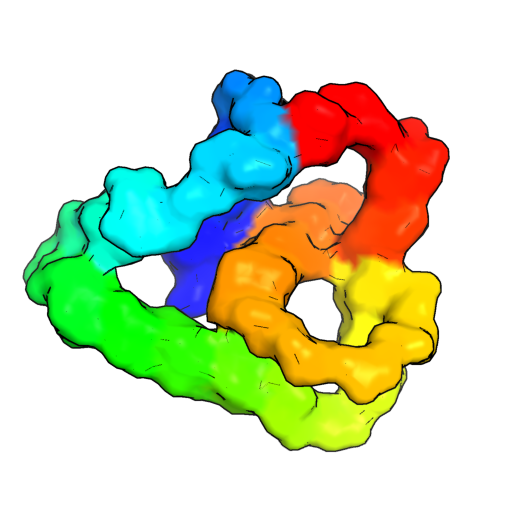.952 -11.892 1.00 93.19 92 ILE A CA 1
ATOM 741 C C . ILE A 1 92 ? 7.139 -3.847 -10.838 1.00 93.19 92 ILE A C 1
ATOM 743 O O . ILE A 1 92 ? 6.188 -3.738 -10.064 1.00 93.19 92 ILE A O 1
ATOM 747 N N . SER A 1 93 ? 8.183 -3.020 -10.815 1.00 92.06 93 SER A N 1
ATOM 748 C CA . SER A 1 93 ? 8.297 -1.914 -9.866 1.00 92.06 93 SER A CA 1
ATOM 749 C C . SER A 1 93 ? 7.211 -0.847 -10.058 1.00 92.06 93 SER A C 1
ATOM 751 O O . SER A 1 93 ? 6.698 -0.665 -11.167 1.00 92.06 93 SER A O 1
ATOM 753 N N . TYR A 1 94 ? 6.900 -0.092 -8.999 1.00 90.75 94 TYR A N 1
ATOM 754 C CA . TYR A 1 94 ? 5.892 0.973 -9.055 1.00 90.75 94 TYR A CA 1
ATOM 755 C C . TYR A 1 94 ? 6.136 1.983 -10.182 1.00 90.75 94 TYR A C 1
ATOM 757 O O . TYR A 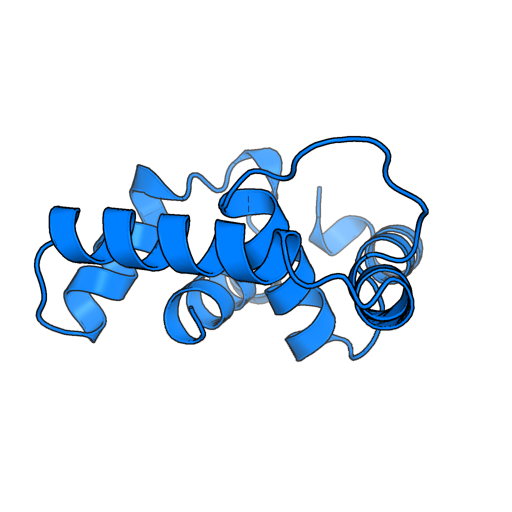1 94 ? 5.241 2.217 -10.992 1.00 90.75 94 TYR A O 1
ATOM 765 N N . TYR A 1 95 ? 7.340 2.551 -10.289 1.00 89.25 95 TYR A N 1
ATOM 766 C CA . TYR A 1 95 ? 7.620 3.548 -11.331 1.00 89.25 95 TYR A CA 1
ATOM 767 C C . TYR A 1 95 ? 7.679 2.961 -12.740 1.00 89.25 95 TYR A C 1
ATOM 769 O O . TYR A 1 95 ? 7.501 3.678 -13.727 1.00 89.25 95 TYR A O 1
ATOM 777 N N . GLU A 1 96 ? 7.946 1.665 -12.880 1.00 92.94 96 GLU A N 1
ATOM 778 C CA . GLU A 1 96 ? 7.788 0.999 -14.168 1.00 92.94 96 GLU A CA 1
ATOM 779 C C . GLU A 1 96 ? 6.309 0.853 -14.535 1.00 92.94 96 GLU A C 1
ATOM 781 O O . GLU A 1 96 ? 5.933 1.208 -15.653 1.00 92.94 96 GLU A O 1
ATOM 786 N N . ALA A 1 97 ? 5.466 0.414 -13.597 1.00 93.00 97 ALA A N 1
ATOM 787 C CA . ALA A 1 97 ? 4.025 0.313 -13.808 1.00 93.00 97 ALA A CA 1
ATOM 788 C C . ALA A 1 97 ? 3.395 1.681 -14.099 1.00 93.00 97 ALA A C 1
ATOM 790 O O . ALA A 1 97 ? 2.645 1.799 -15.059 1.00 93.00 97 ALA A O 1
ATOM 791 N N . LEU A 1 98 ? 3.769 2.730 -13.359 1.00 90.81 98 LEU A N 1
ATOM 792 C CA . LEU A 1 98 ? 3.287 4.098 -13.579 1.00 90.81 98 LEU A CA 1
ATOM 793 C C . LEU A 1 98 ? 3.600 4.611 -14.993 1.00 90.81 98 LEU A C 1
ATOM 795 O O . LEU A 1 98 ? 2.798 5.325 -15.586 1.00 90.81 98 LEU A O 1
ATOM 799 N N . ARG A 1 99 ? 4.757 4.238 -15.555 1.00 92.06 99 ARG A N 1
ATOM 800 C CA . ARG A 1 99 ? 5.134 4.601 -16.931 1.00 92.06 99 ARG A CA 1
ATOM 801 C C . ARG A 1 99 ? 4.399 3.779 -17.988 1.00 92.06 99 ARG A C 1
ATOM 803 O O . ARG A 1 99 ? 4.125 4.306 -19.061 1.00 92.06 99 ARG A O 1
ATOM 810 N N . LYS A 1 100 ? 4.136 2.496 -17.720 1.00 94.12 100 LYS A N 1
ATOM 811 C CA . LYS A 1 100 ? 3.480 1.581 -18.672 1.00 94.12 100 LYS A CA 1
ATOM 812 C C . LYS A 1 100 ? 1.957 1.711 -18.681 1.00 94.12 100 LYS A C 1
ATOM 814 O O . LYS A 1 100 ? 1.366 1.552 -19.742 1.00 94.12 100 LYS A O 1
ATOM 819 N N . PHE A 1 101 ? 1.363 1.984 -17.522 1.00 92.38 101 PHE A N 1
ATOM 820 C CA . PHE A 1 101 ? -0.081 1.978 -17.273 1.00 92.38 101 PHE A CA 1
ATOM 821 C C . PHE A 1 101 ? -0.513 3.221 -16.470 1.00 92.38 101 PHE A C 1
ATOM 823 O O . PHE A 1 101 ? -1.079 3.085 -15.381 1.00 92.38 101 PHE A O 1
ATOM 830 N N . PRO A 1 102 ? -0.202 4.451 -16.924 1.00 90.38 102 PRO A N 1
ATOM 831 C CA . PRO A 1 102 ? -0.505 5.671 -16.168 1.00 90.38 102 PRO A CA 1
ATOM 832 C C . PRO A 1 102 ? -1.998 5.821 -15.822 1.00 90.38 102 PRO A C 1
ATOM 834 O O . PRO A 1 102 ? -2.337 6.399 -14.791 1.00 90.38 102 PRO A O 1
ATOM 837 N N . GLU A 1 103 ? -2.891 5.260 -16.636 1.00 89.75 103 GLU A N 1
ATOM 838 C CA . GLU A 1 103 ? -4.341 5.253 -16.436 1.00 89.75 103 GLU A CA 1
ATOM 839 C C . GLU A 1 103 ? -4.804 4.493 -15.187 1.00 89.75 103 GLU A C 1
ATOM 841 O O . GLU A 1 103 ? -5.921 4.712 -14.727 1.00 89.75 103 GLU A O 1
ATOM 846 N N . CYS A 1 104 ? -3.969 3.611 -14.631 1.00 87.06 104 CYS A N 1
ATOM 847 C CA . CYS A 1 104 ? -4.282 2.871 -13.409 1.00 87.06 104 CYS A CA 1
ATOM 848 C C . CYS A 1 104 ? -4.008 3.669 -12.128 1.00 87.06 104 CYS A C 1
ATOM 850 O O . CYS A 1 104 ? -4.380 3.210 -11.053 1.00 87.06 104 CYS A O 1
ATOM 852 N N . PHE A 1 105 ? -3.324 4.814 -12.215 1.00 85.62 105 PHE A N 1
ATOM 853 C CA . PHE A 1 105 ? -2.829 5.546 -11.043 1.00 85.62 105 PHE A CA 1
ATOM 854 C C . PHE A 1 105 ? -3.379 6.975 -10.916 1.00 85.62 105 PHE A C 1
ATOM 856 O O . PHE A 1 105 ? -3.227 7.577 -9.848 1.00 85.62 105 PHE A O 1
ATOM 863 N N . GLY A 1 106 ? -3.976 7.498 -11.995 1.00 73.75 106 GLY A N 1
ATOM 864 C CA . GLY A 1 106 ? -4.529 8.852 -12.122 1.00 73.75 106 GLY A CA 1
ATOM 865 C C . GLY A 1 106 ? -5.841 9.058 -11.389 1.00 73.75 106 GLY A C 1
ATOM 866 O O . GLY A 1 106 ? -6.711 8.168 -11.450 1.00 73.75 106 GLY A O 1
#